Protein AF-A0A7C5FV35-F1 (afdb_monomer)

Sequence (167 aa):
MHIRNFTNINVEELLLKSVESFEHSDLHVEIRYCPKGSGRFASGTYYRYTKTFPQGKFIRLRINRNNTYPVKVGFKISKYQRYFDSEGNLIIIQKQRIEDMNTPEHLLLAIFLHEFSHYLDHIEGRNGNYKQTKADKFAAAQLEQLGIIEKPSRRAKKQPEAKSAHP

Mean predicted aligned error: 7.4 Å

Structure (mmCIF, N/CA/C/O backbone):
da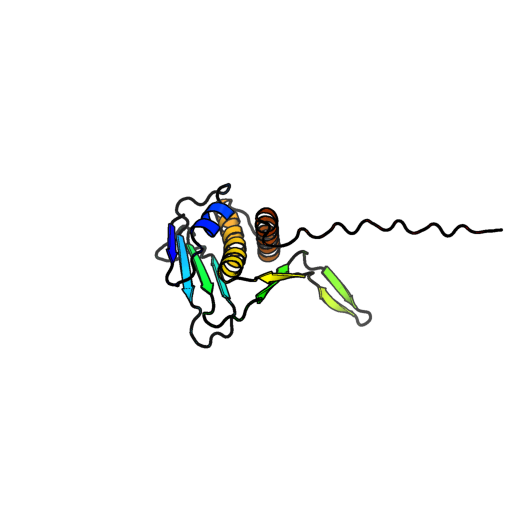ta_AF-A0A7C5FV35-F1
#
_entry.id   AF-A0A7C5FV35-F1
#
loop_
_atom_site.group_PDB
_atom_site.id
_atom_site.type_symbol
_atom_site.label_atom_id
_atom_site.label_alt_id
_atom_site.label_comp_id
_atom_site.label_asym_id
_atom_site.label_entity_id
_atom_site.label_seq_id
_atom_site.pdbx_PDB_ins_code
_atom_site.Cartn_x
_atom_site.Cartn_y
_atom_site.Cartn_z
_atom_site.occupancy
_atom_site.B_iso_or_equiv
_atom_site.auth_seq_id
_atom_site.auth_comp_id
_atom_site.auth_asym_id
_atom_site.auth_atom_id
_atom_site.pdbx_PDB_model_num
ATOM 1 N N . MET A 1 1 ? -2.726 -10.288 -12.259 1.00 94.69 1 MET A N 1
ATOM 2 C CA . MET A 1 1 ? -2.534 -10.256 -10.796 1.00 94.69 1 MET A CA 1
ATOM 3 C C . MET A 1 1 ? -3.314 -11.394 -10.143 1.00 94.69 1 MET A C 1
ATOM 5 O O . MET A 1 1 ? -4.470 -11.596 -10.486 1.00 94.69 1 MET A O 1
ATOM 9 N N . HIS A 1 2 ? -2.690 -12.137 -9.229 1.00 96.06 2 HIS A N 1
ATOM 10 C CA . HIS A 1 2 ? -3.297 -13.221 -8.453 1.00 96.06 2 HIS A CA 1
ATOM 11 C C . HIS A 1 2 ? -3.345 -12.827 -6.978 1.00 96.06 2 HIS A C 1
ATOM 13 O O . HIS A 1 2 ? -2.294 -12.626 -6.364 1.00 96.06 2 HIS A O 1
ATOM 19 N N . ILE A 1 3 ? -4.541 -12.743 -6.400 1.00 97.25 3 ILE A N 1
ATOM 20 C CA . ILE A 1 3 ? -4.726 -12.346 -5.002 1.00 97.25 3 ILE A CA 1
ATOM 21 C C . ILE A 1 3 ? -5.044 -13.585 -4.160 1.00 97.25 3 ILE A C 1
ATOM 23 O O . ILE A 1 3 ? -5.853 -14.425 -4.540 1.00 97.25 3 ILE A O 1
ATOM 27 N N . ARG A 1 4 ? -4.361 -13.725 -3.021 1.00 97.69 4 ARG A N 1
ATOM 28 C CA . ARG A 1 4 ? -4.666 -14.713 -1.980 1.00 97.69 4 ARG A CA 1
ATOM 29 C C . ARG A 1 4 ? -4.968 -13.981 -0.682 1.00 97.69 4 ARG A C 1
ATOM 31 O O . ARG A 1 4 ? -4.052 -13.478 -0.023 1.00 97.69 4 ARG A O 1
ATOM 38 N N . ASN A 1 5 ? -6.242 -13.927 -0.318 1.00 97.88 5 ASN A N 1
ATOM 39 C CA . ASN A 1 5 ? -6.708 -13.227 0.867 1.00 97.88 5 ASN A CA 1
ATOM 40 C C . ASN A 1 5 ? -6.973 -14.195 2.030 1.00 97.88 5 ASN A C 1
ATOM 42 O O . ASN A 1 5 ? -7.864 -15.034 1.972 1.00 97.88 5 ASN A O 1
ATOM 46 N N . PHE A 1 6 ? -6.187 -14.075 3.101 1.00 97.75 6 PHE A N 1
ATOM 47 C CA . PHE A 1 6 ? -6.319 -14.858 4.337 1.00 97.75 6 PHE A CA 1
ATOM 48 C C . PHE A 1 6 ? -7.019 -14.063 5.453 1.00 97.75 6 PHE A C 1
ATOM 50 O O . PHE A 1 6 ? -6.804 -14.313 6.644 1.00 97.75 6 PHE A O 1
ATOM 57 N N . THR A 1 7 ? -7.798 -13.048 5.085 1.00 96.69 7 THR A N 1
ATOM 58 C CA . THR A 1 7 ? -8.568 -12.198 5.998 1.00 96.69 7 THR A CA 1
ATOM 59 C C . THR A 1 7 ? -10.047 -12.216 5.617 1.00 96.69 7 THR A C 1
ATOM 61 O O . THR A 1 7 ? -10.415 -12.762 4.584 1.00 96.69 7 THR A O 1
ATOM 64 N N . ASN A 1 8 ? -10.898 -11.617 6.450 1.00 96.19 8 ASN A N 1
ATOM 65 C CA . ASN A 1 8 ? -12.318 -11.422 6.145 1.00 96.19 8 ASN A CA 1
ATOM 66 C C . ASN A 1 8 ? -12.623 -10.089 5.427 1.00 96.19 8 ASN A C 1
ATOM 68 O O . ASN A 1 8 ? -13.789 -9.736 5.294 1.00 96.19 8 ASN A O 1
ATOM 72 N N . ILE A 1 9 ? -11.601 -9.332 5.020 1.00 96.31 9 ILE A N 1
ATOM 73 C CA . ILE A 1 9 ? -11.751 -7.997 4.424 1.00 96.31 9 ILE A CA 1
ATOM 74 C C . ILE A 1 9 ? -11.866 -8.142 2.908 1.00 96.31 9 ILE A C 1
ATOM 76 O O . ILE A 1 9 ? -10.966 -8.705 2.282 1.00 96.31 9 ILE A O 1
ATOM 80 N N . ASN A 1 10 ? -12.938 -7.624 2.309 1.00 95.19 10 ASN A N 1
ATOM 81 C CA . ASN A 1 10 ? -13.154 -7.717 0.867 1.00 95.19 10 ASN A CA 1
ATOM 82 C C . ASN A 1 10 ? -12.505 -6.529 0.142 1.00 95.19 10 A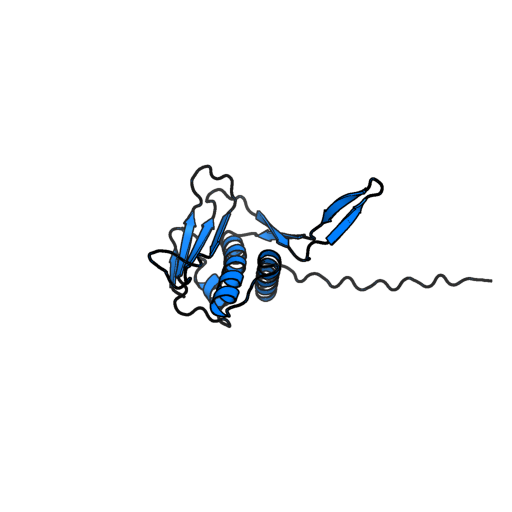SN A C 1
ATOM 84 O O . ASN A 1 10 ? -13.056 -5.435 0.120 1.00 95.19 10 ASN A O 1
ATOM 88 N N . VAL A 1 11 ? -11.331 -6.745 -0.455 1.00 96.50 11 VAL A N 1
ATOM 89 C CA . VAL A 1 11 ? -10.548 -5.676 -1.104 1.00 96.50 11 VAL A CA 1
ATOM 90 C C . VAL A 1 11 ? -10.100 -6.026 -2.525 1.00 96.50 11 VAL A C 1
ATOM 92 O O . VAL A 1 11 ? -9.497 -5.204 -3.202 1.00 96.50 11 VAL A O 1
ATOM 95 N N . GLU A 1 12 ? -10.366 -7.241 -3.004 1.00 96.50 12 GLU A N 1
ATOM 96 C CA . GLU A 1 12 ? -9.730 -7.771 -4.219 1.00 96.50 12 GLU A CA 1
ATOM 97 C C . GLU A 1 12 ? -10.077 -6.962 -5.472 1.00 96.50 12 GLU A C 1
ATOM 9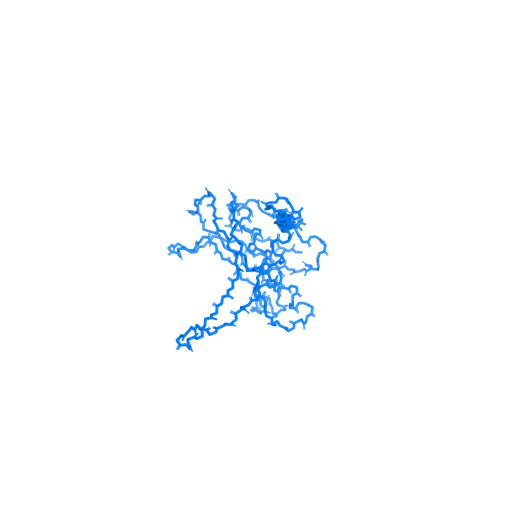9 O O . GLU A 1 12 ? -9.181 -6.545 -6.208 1.00 96.50 12 GLU A O 1
ATOM 104 N N . GLU A 1 13 ? -11.365 -6.680 -5.670 1.00 95.94 13 GLU A N 1
ATOM 105 C CA . GLU A 1 13 ? -11.846 -5.859 -6.782 1.00 95.94 13 GLU A CA 1
ATOM 106 C C . GLU A 1 13 ? -11.293 -4.430 -6.706 1.00 95.94 13 GLU A C 1
ATOM 108 O O . GLU A 1 13 ? -10.891 -3.867 -7.724 1.00 95.94 13 GLU A O 1
ATOM 113 N N . LEU A 1 14 ? -11.210 -3.862 -5.498 1.00 96.94 14 LEU A N 1
ATOM 114 C CA . LEU A 1 14 ? -10.659 -2.528 -5.280 1.00 96.94 14 LEU A CA 1
ATOM 115 C C . LEU A 1 14 ? -9.172 -2.471 -5.654 1.00 96.94 14 LEU A C 1
ATOM 117 O O . LEU A 1 14 ? -8.755 -1.544 -6.348 1.00 96.94 14 LEU A O 1
ATOM 121 N N . LEU A 1 15 ? -8.379 -3.470 -5.243 1.00 97.69 15 LEU A N 1
ATOM 122 C CA . LEU A 1 15 ? -6.969 -3.548 -5.625 1.00 97.69 15 LEU A CA 1
ATOM 123 C C . LEU A 1 15 ? -6.826 -3.668 -7.144 1.00 97.69 15 LEU A C 1
ATOM 125 O O . LEU A 1 15 ? -6.050 -2.917 -7.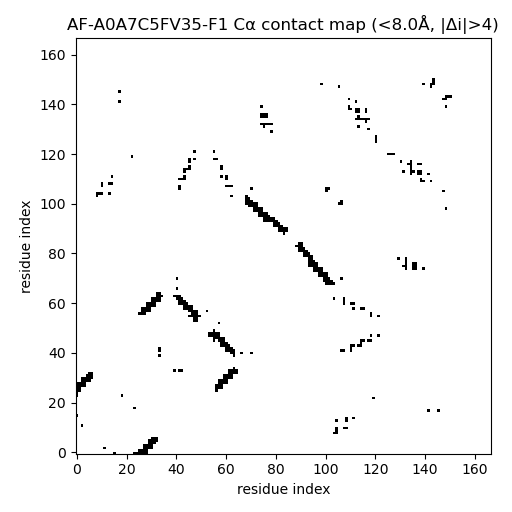724 1.00 97.69 15 LEU A O 1
ATOM 129 N N . LEU A 1 16 ? -7.584 -4.561 -7.791 1.00 95.88 16 LEU A N 1
ATOM 130 C CA . LEU A 1 16 ? -7.532 -4.762 -9.244 1.00 95.88 16 LEU A CA 1
ATOM 131 C C . LEU A 1 16 ? -7.849 -3.476 -10.013 1.00 95.88 16 LEU A C 1
ATOM 133 O O . LEU A 1 16 ? -7.031 -3.039 -10.819 1.00 95.88 16 LEU A O 1
ATOM 137 N N . LYS A 1 17 ? -8.984 -2.835 -9.714 1.00 95.56 17 LYS A N 1
ATOM 138 C CA . LYS A 1 17 ? -9.397 -1.588 -10.378 1.00 95.56 17 LYS A CA 1
ATOM 139 C C . LYS A 1 17 ? -8.390 -0.460 -10.175 1.00 95.56 17 LYS A C 1
ATOM 141 O O . LYS A 1 17 ? -8.124 0.297 -11.099 1.00 95.56 17 LYS A O 1
ATOM 146 N N . SER A 1 18 ? -7.787 -0.364 -8.987 1.00 96.38 18 SER A N 1
ATOM 147 C CA . SER A 1 18 ? -6.835 0.710 -8.673 1.00 96.38 18 SER A CA 1
ATOM 148 C C . SER A 1 18 ? -5.558 0.697 -9.516 1.00 96.38 18 SER A C 1
ATOM 150 O O . SER A 1 18 ? -4.844 1.695 -9.546 1.00 96.38 18 SER A O 1
ATOM 152 N N . VAL A 1 19 ? -5.242 -0.424 -10.172 1.00 96.44 19 VAL A N 1
ATOM 153 C CA . VAL A 1 19 ? -4.023 -0.561 -10.975 1.00 96.44 19 VAL A CA 1
ATOM 154 C C . VAL A 1 19 ? -4.273 -1.119 -12.374 1.00 96.44 19 VAL A C 1
ATOM 156 O O . VAL A 1 19 ? -3.318 -1.491 -13.044 1.00 96.44 19 VAL A O 1
ATOM 159 N N . GLU A 1 20 ? -5.520 -1.142 -12.848 1.00 94.81 20 GLU A N 1
ATOM 160 C CA . GLU A 1 20 ? -5.901 -1.781 -14.120 1.00 94.81 20 GLU A CA 1
ATOM 161 C C . GLU A 1 20 ? -5.160 -1.230 -15.352 1.00 94.81 20 GLU A C 1
ATOM 163 O O . GLU A 1 20 ? -5.003 -1.919 -16.355 1.00 94.81 20 GLU A O 1
ATOM 168 N N . SER A 1 21 ? -4.683 0.015 -15.267 1.00 95.00 21 SER A N 1
ATOM 169 C CA . SER A 1 21 ? -3.928 0.694 -16.326 1.00 95.00 21 SER A CA 1
ATOM 170 C C . SER A 1 21 ? -2.417 0.430 -16.285 1.00 95.00 21 SER A C 1
ATOM 172 O O . SER A 1 21 ? -1.679 0.970 -17.110 1.00 95.00 21 SER A O 1
ATOM 174 N N . PHE A 1 22 ? -1.938 -0.383 -15.340 1.00 95.31 22 PHE A N 1
ATOM 175 C CA . PHE A 1 22 ? -0.522 -0.679 -15.143 1.00 95.31 22 PHE A CA 1
ATOM 176 C C . PHE A 1 22 ? -0.206 -2.148 -15.409 1.00 95.31 22 PHE A C 1
ATOM 178 O O . PHE A 1 22 ? -1.030 -3.039 -15.212 1.00 95.31 22 PHE A O 1
ATOM 185 N N . GLU A 1 23 ? 1.045 -2.414 -15.782 1.00 94.38 23 GLU A N 1
ATOM 186 C CA . GLU A 1 23 ? 1.537 -3.780 -15.909 1.00 94.38 23 GLU A CA 1
ATOM 187 C C . GLU A 1 23 ? 1.513 -4.474 -14.542 1.00 94.38 23 GLU A C 1
ATOM 189 O O . GLU A 1 23 ? 2.168 -4.040 -13.596 1.00 94.38 23 GLU A O 1
ATOM 194 N N . HIS A 1 24 ? 0.741 -5.553 -14.443 1.00 94.00 24 HIS A N 1
ATOM 195 C CA . HIS A 1 24 ? 0.592 -6.358 -13.229 1.00 94.00 24 HIS A CA 1
ATOM 196 C C . HIS A 1 24 ? 0.374 -7.845 -13.549 1.00 94.00 24 HIS A C 1
ATOM 198 O O . HIS A 1 24 ? -0.248 -8.594 -12.770 1.00 94.00 24 HIS A O 1
ATOM 204 N N . SER A 1 25 ? 0.801 -8.284 -14.737 1.00 88.25 25 SER A N 1
ATOM 205 C CA . SER A 1 25 ? 0.726 -9.692 -15.116 1.00 88.25 25 SER A CA 1
ATOM 206 C C . SER A 1 25 ? 1.626 -10.525 -14.198 1.00 88.25 25 SER A C 1
ATOM 208 O O . SER A 1 25 ? 2.749 -10.159 -13.833 1.00 88.25 25 SER A O 1
ATOM 210 N N . ASP A 1 26 ? 1.060 -11.633 -13.727 1.00 88.50 26 ASP A N 1
ATOM 211 C CA . ASP A 1 26 ? 1.654 -12.550 -12.748 1.00 88.50 26 ASP A CA 1
ATOM 212 C C . ASP A 1 26 ? 2.088 -11.927 -11.408 1.00 88.50 26 ASP A C 1
ATOM 214 O O . ASP A 1 26 ? 2.806 -12.565 -10.641 1.00 88.50 26 ASP A O 1
ATOM 218 N N . LEU A 1 27 ? 1.675 -10.696 -11.079 1.00 96.19 27 LEU A N 1
ATOM 219 C CA . LEU A 1 27 ? 1.882 -10.168 -9.732 1.00 96.19 27 LEU A CA 1
ATOM 220 C C . LEU A 1 27 ? 1.068 -10.999 -8.735 1.00 96.19 27 LEU A C 1
ATOM 222 O O . LEU A 1 27 ? -0.153 -11.092 -8.861 1.00 96.19 27 LEU A O 1
ATOM 226 N N . HIS A 1 28 ? 1.727 -11.565 -7.730 1.00 97.50 28 HIS A N 1
ATOM 227 C CA . HIS A 1 28 ? 1.083 -12.257 -6.622 1.00 97.50 28 HIS A CA 1
ATOM 228 C C . HIS A 1 28 ? 0.941 -11.321 -5.424 1.00 97.50 28 HIS A C 1
ATOM 230 O O . HIS A 1 28 ? 1.929 -10.769 -4.936 1.00 97.50 28 HIS A O 1
ATOM 236 N N . VAL A 1 29 ? -0.281 -11.188 -4.917 1.00 98.25 29 VAL A N 1
ATOM 237 C CA . VAL A 1 29 ? -0.588 -10.409 -3.717 1.00 98.25 29 VAL A CA 1
ATOM 238 C C . VAL A 1 29 ? -1.111 -11.346 -2.642 1.00 98.25 29 VAL A C 1
ATOM 240 O O . VAL A 1 29 ? -2.064 -12.090 -2.856 1.00 98.25 29 VAL A O 1
ATOM 243 N N . GLU A 1 30 ? -0.491 -11.311 -1.470 1.00 98.31 30 GLU A N 1
ATOM 244 C CA . GLU A 1 30 ? -0.941 -12.059 -0.301 1.00 98.31 30 GLU A CA 1
ATOM 245 C C . GLU A 1 30 ? -1.389 -11.106 0.801 1.00 98.31 30 GLU A C 1
ATOM 247 O O . GLU A 1 30 ? -0.612 -10.260 1.239 1.00 98.31 30 GLU A O 1
ATOM 252 N N . ILE A 1 31 ? -2.613 -11.283 1.291 1.00 98.56 31 ILE A N 1
ATOM 253 C CA . ILE A 1 31 ? -3.200 -10.443 2.338 1.00 98.56 31 ILE A CA 1
ATOM 254 C C . ILE A 1 31 ? -3.364 -11.285 3.597 1.00 98.56 31 ILE A C 1
ATOM 256 O O . ILE A 1 31 ? -3.973 -12.352 3.563 1.00 98.56 31 ILE A O 1
ATOM 260 N N . ARG A 1 32 ? -2.805 -10.831 4.721 1.00 98.31 32 ARG A N 1
ATOM 261 C CA . ARG A 1 32 ? -2.904 -11.519 6.020 1.00 98.31 32 ARG A CA 1
ATOM 262 C C . ARG A 1 32 ? -3.217 -10.546 7.148 1.00 98.31 32 ARG A C 1
ATOM 264 O O . ARG A 1 32 ? -3.117 -9.334 6.995 1.00 98.31 32 ARG A O 1
ATOM 271 N N . TYR A 1 33 ? -3.491 -11.076 8.334 1.00 98.00 33 TYR A N 1
ATOM 272 C CA . TYR A 1 33 ? -3.404 -10.258 9.538 1.00 98.00 33 TYR A CA 1
ATOM 273 C C . TYR A 1 33 ? -1.947 -10.028 9.964 1.00 98.00 33 TYR A C 1
ATOM 275 O O . TYR A 1 33 ? -1.051 -10.856 9.738 1.00 98.00 33 TYR A O 1
ATOM 283 N N . CYS A 1 34 ? -1.707 -8.891 10.610 1.00 96.81 34 CYS A N 1
ATOM 284 C CA . CYS A 1 34 ? -0.480 -8.653 11.360 1.00 96.81 34 CYS A CA 1
ATOM 285 C C . CYS A 1 34 ? -0.312 -9.719 12.462 1.00 96.81 34 CYS A C 1
ATOM 287 O O . CYS A 1 34 ? -1.309 -10.180 13.024 1.00 96.81 34 CYS A O 1
ATOM 289 N N . PRO A 1 35 ? 0.930 -10.106 12.815 1.00 93.44 35 PRO A N 1
ATOM 290 C CA . PRO A 1 35 ? 1.167 -10.954 13.978 1.00 93.44 35 PRO A CA 1
ATOM 291 C C . PRO A 1 35 ? 0.578 -10.335 15.253 1.00 93.44 35 PRO A C 1
ATOM 293 O O . PRO A 1 35 ? 0.622 -9.110 15.438 1.00 93.44 35 PRO A O 1
ATOM 296 N N . LYS A 1 36 ? 0.053 -11.188 16.140 1.00 89.62 36 LYS A N 1
ATOM 297 C CA . LYS A 1 36 ? -0.478 -10.776 17.446 1.00 89.62 36 LYS A CA 1
ATOM 298 C C . LYS A 1 36 ? 0.608 -10.023 18.228 1.00 89.62 36 LYS A C 1
ATOM 300 O O . LYS A 1 36 ? 1.749 -10.467 18.271 1.00 89.62 36 LYS A O 1
ATOM 305 N N . GLY A 1 37 ? 0.256 -8.873 18.806 1.00 87.75 37 GLY A N 1
ATOM 306 C CA . GLY A 1 37 ? 1.177 -8.047 19.600 1.00 87.75 37 GLY A CA 1
ATOM 307 C C . GLY A 1 37 ? 2.141 -7.160 18.800 1.00 87.75 37 GLY A C 1
ATOM 308 O O . GLY A 1 37 ? 2.967 -6.485 19.395 1.00 87.75 37 GLY A O 1
ATOM 309 N N . SER A 1 38 ? 2.047 -7.111 17.465 1.00 89.31 38 SER A N 1
ATOM 310 C CA . SER A 1 38 ? 3.000 -6.343 16.644 1.00 89.31 38 SER A CA 1
ATOM 311 C C . SER A 1 38 ? 2.911 -4.813 16.765 1.00 89.31 38 SER A C 1
ATOM 313 O O . SER A 1 38 ? 3.791 -4.138 16.238 1.00 89.31 38 SER A O 1
ATOM 315 N N . GLY A 1 39 ? 1.856 -4.259 17.375 1.00 89.88 39 GLY A N 1
ATOM 316 C CA . GLY A 1 39 ? 1.638 -2.811 17.548 1.00 89.88 39 GLY A CA 1
ATOM 317 C C . GLY A 1 39 ? 1.412 -2.003 16.258 1.00 89.88 39 GLY A C 1
ATOM 318 O O . GLY A 1 39 ? 1.018 -0.845 16.317 1.00 89.88 39 GLY A O 1
ATOM 319 N N . ARG A 1 40 ? 1.632 -2.598 15.081 1.00 93.12 40 ARG A N 1
ATOM 320 C CA . ARG A 1 40 ? 1.454 -1.952 13.773 1.00 93.12 40 ARG A CA 1
ATOM 321 C C . ARG A 1 40 ? -0.026 -1.886 13.419 1.00 93.12 40 ARG A C 1
ATOM 323 O O . ARG A 1 40 ? -0.727 -2.874 13.626 1.00 93.12 40 ARG A O 1
ATOM 330 N N . PHE A 1 41 ? -0.479 -0.789 12.812 1.00 94.94 41 PHE A N 1
ATOM 331 C CA . PHE A 1 41 ? -1.823 -0.729 12.226 1.00 94.94 41 PHE A CA 1
ATOM 332 C C . PHE A 1 41 ? -1.912 -1.578 10.946 1.00 94.94 41 PHE A C 1
ATOM 334 O O . PHE A 1 41 ? -2.910 -2.250 10.697 1.00 94.94 41 PHE A O 1
ATOM 341 N N . ALA A 1 42 ? -0.841 -1.612 10.153 1.00 96.94 42 ALA A N 1
ATOM 342 C CA . ALA A 1 42 ? -0.703 -2.445 8.965 1.00 96.94 42 ALA A CA 1
ATOM 343 C C . ALA A 1 42 ? 0.765 -2.460 8.486 1.00 96.94 42 ALA A C 1
ATOM 345 O O . ALA A 1 42 ? 1.614 -1.752 9.033 1.00 96.94 42 ALA A O 1
ATOM 346 N N . SER A 1 43 ? 1.088 -3.293 7.497 1.00 96.88 43 SER A N 1
ATOM 347 C CA . SER A 1 43 ? 2.408 -3.331 6.855 1.00 96.88 43 SER A CA 1
ATOM 348 C C . SER A 1 43 ? 2.319 -3.842 5.422 1.00 96.88 43 SER A C 1
ATOM 350 O O . SER A 1 43 ? 1.619 -4.822 5.172 1.00 96.88 43 SER A O 1
ATOM 352 N N . GLY A 1 44 ? 3.095 -3.249 4.523 1.00 97.19 44 GLY A N 1
ATOM 353 C CA . GLY A 1 44 ? 3.327 -3.745 3.171 1.00 97.19 44 GLY A CA 1
ATOM 354 C C . GLY A 1 44 ? 4.764 -4.218 3.017 1.00 97.19 44 GLY A C 1
ATOM 355 O O . GLY A 1 44 ? 5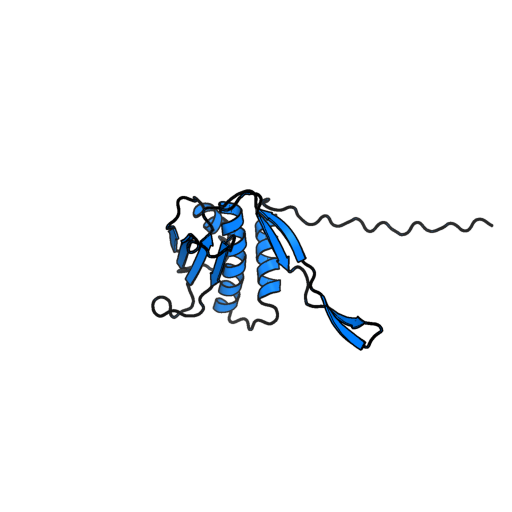.664 -3.780 3.736 1.00 97.19 44 GLY A O 1
ATOM 356 N N . THR A 1 45 ? 4.989 -5.173 2.125 1.00 96.50 45 THR A N 1
ATOM 357 C CA . THR A 1 45 ? 6.331 -5.482 1.639 1.00 96.50 45 THR A CA 1
ATOM 358 C C . THR A 1 45 ? 6.246 -5.992 0.217 1.00 96.50 45 THR A C 1
ATOM 360 O O . THR A 1 45 ? 5.698 -7.068 -0.039 1.00 96.50 45 THR A O 1
ATOM 363 N N . TYR A 1 46 ? 6.852 -5.247 -0.691 1.00 95.56 46 TYR A N 1
ATOM 364 C CA . TYR A 1 46 ? 7.248 -5.743 -1.988 1.00 95.56 46 TYR A CA 1
ATOM 365 C C . TYR A 1 46 ? 8.542 -6.567 -1.891 1.00 95.56 46 TYR A C 1
ATOM 367 O O . TYR A 1 46 ? 9.581 -6.091 -1.427 1.00 95.56 46 TYR A O 1
ATOM 375 N N . TYR A 1 47 ? 8.500 -7.813 -2.360 1.00 93.50 47 TYR A N 1
ATOM 376 C CA . TYR A 1 47 ? 9.657 -8.698 -2.407 1.00 93.50 47 TYR A CA 1
ATOM 377 C C . TYR A 1 47 ? 10.238 -8.735 -3.817 1.00 93.50 47 TYR A C 1
ATOM 379 O O . TYR A 1 47 ? 9.685 -9.365 -4.717 1.00 93.50 47 TYR A O 1
ATOM 387 N N . ARG A 1 48 ? 11.418 -8.126 -3.982 1.00 89.44 48 ARG A N 1
ATOM 388 C CA . ARG A 1 48 ? 12.208 -8.206 -5.222 1.00 89.44 48 ARG A CA 1
ATOM 389 C C . ARG A 1 48 ? 12.687 -9.631 -5.529 1.00 89.44 48 ARG A C 1
ATOM 391 O O . ARG A 1 48 ? 12.901 -9.963 -6.685 1.00 89.44 48 ARG A O 1
ATOM 398 N N . TYR A 1 49 ? 12.840 -10.465 -4.504 1.00 89.50 49 TYR A N 1
ATOM 399 C CA . TYR A 1 49 ? 13.191 -11.874 -4.642 1.00 89.50 49 TYR A CA 1
ATOM 400 C C . TYR A 1 49 ? 12.615 -12.681 -3.477 1.00 89.50 49 TYR A C 1
ATOM 402 O O . TYR A 1 49 ? 12.701 -12.268 -2.319 1.00 89.50 49 TYR A O 1
ATOM 410 N N . THR A 1 50 ? 12.081 -13.862 -3.779 1.00 90.31 50 THR A N 1
ATOM 411 C CA . THR A 1 50 ? 11.859 -14.950 -2.816 1.00 90.31 50 THR A CA 1
ATOM 412 C C . THR A 1 50 ? 12.137 -16.286 -3.509 1.00 90.31 50 THR A C 1
ATOM 414 O O . THR A 1 50 ? 12.120 -16.347 -4.735 1.00 90.31 50 THR A O 1
ATOM 417 N N . LYS A 1 51 ? 12.324 -17.379 -2.755 1.00 89.00 51 LYS A N 1
ATOM 418 C CA . LYS A 1 51 ? 12.501 -18.721 -3.348 1.00 89.00 51 LYS A CA 1
ATOM 419 C C . LYS A 1 51 ? 11.340 -19.122 -4.271 1.00 89.00 51 LYS A C 1
ATOM 421 O O . LYS A 1 51 ? 11.566 -19.748 -5.295 1.00 89.00 51 LYS A O 1
ATOM 426 N N . THR A 1 52 ? 10.110 -18.754 -3.909 1.00 89.50 52 THR A N 1
ATOM 427 C CA . THR A 1 52 ? 8.892 -19.070 -4.678 1.00 89.50 52 THR A CA 1
ATOM 428 C C . THR A 1 52 ? 8.648 -18.081 -5.820 1.00 89.50 52 THR A C 1
ATOM 430 O O . THR A 1 52 ? 8.095 -18.454 -6.846 1.00 89.50 52 THR A O 1
ATOM 433 N N . PHE A 1 53 ? 9.085 -16.831 -5.658 1.00 89.50 53 PHE A N 1
ATOM 434 C CA . PHE A 1 53 ? 8.930 -15.753 -6.637 1.00 89.50 53 PHE A CA 1
ATOM 435 C C . PHE A 1 53 ? 10.295 -15.114 -6.933 1.00 89.50 53 PHE A C 1
ATOM 437 O O . PHE A 1 53 ? 10.565 -13.996 -6.476 1.00 89.50 53 PHE A O 1
ATOM 444 N N . PRO A 1 54 ? 11.184 -15.813 -7.662 1.00 87.44 54 PRO A N 1
ATOM 445 C CA . PRO A 1 54 ? 12.540 -15.330 -7.910 1.00 87.44 54 PRO A CA 1
ATOM 446 C C . PRO A 1 54 ? 12.573 -14.085 -8.809 1.00 87.44 54 PRO A C 1
ATOM 448 O O . PRO A 1 54 ? 13.503 -13.296 -8.712 1.00 87.44 54 PRO A O 1
ATOM 451 N N . GLN A 1 55 ? 11.535 -13.868 -9.622 1.00 86.19 55 GLN A N 1
ATOM 452 C CA . GLN A 1 55 ? 11.423 -12.739 -10.558 1.00 86.19 55 GLN A CA 1
ATOM 453 C C . GLN A 1 55 ? 10.828 -11.461 -9.936 1.00 86.19 55 GLN A C 1
ATOM 455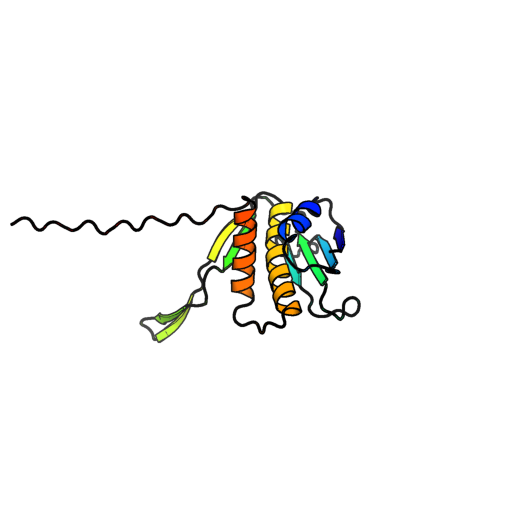 O O . GLN A 1 55 ? 10.438 -10.544 -10.650 1.00 86.19 55 GLN A O 1
ATOM 460 N N . GLY A 1 56 ? 10.692 -11.392 -8.608 1.00 83.19 56 GLY A N 1
ATOM 461 C CA . GLY A 1 56 ? 10.211 -10.182 -7.937 1.00 83.19 56 GLY A CA 1
ATOM 462 C C . GLY A 1 56 ? 8.772 -9.803 -8.277 1.00 83.19 56 GLY A C 1
ATOM 463 O O . GLY A 1 56 ? 8.476 -8.636 -8.527 1.00 83.19 56 GLY A O 1
ATOM 464 N N . LYS A 1 57 ? 7.870 -10.786 -8.276 1.00 91.81 57 LYS A N 1
ATOM 465 C CA . LYS A 1 57 ? 6.434 -10.612 -8.541 1.00 91.81 57 LYS A CA 1
ATOM 466 C C . LYS A 1 57 ? 5.579 -10.911 -7.306 1.00 91.81 57 LYS A C 1
ATOM 468 O O . LYS A 1 57 ? 4.550 -11.570 -7.407 1.00 91.81 57 LYS A O 1
ATOM 473 N N . PHE A 1 58 ? 6.024 -10.484 -6.122 1.00 97.00 58 PHE A N 1
ATOM 474 C CA . PHE A 1 58 ? 5.323 -10.778 -4.872 1.00 97.00 58 PHE A CA 1
ATOM 475 C C . PHE A 1 58 ? 5.190 -9.558 -3.962 1.00 97.00 58 PHE A C 1
ATOM 477 O O . PHE A 1 58 ? 6.188 -8.951 -3.572 1.00 97.00 58 PHE A O 1
ATOM 484 N N . ILE A 1 59 ? 3.954 -9.244 -3.577 1.00 98.00 59 ILE A N 1
ATOM 485 C CA . ILE A 1 59 ? 3.620 -8.264 -2.543 1.00 98.00 59 ILE A CA 1
ATOM 486 C C . ILE A 1 59 ? 2.896 -8.984 -1.410 1.00 98.00 59 ILE A C 1
ATOM 488 O O . ILE A 1 59 ? 1.941 -9.728 -1.630 1.00 98.00 59 ILE A O 1
ATOM 492 N N . ARG A 1 60 ? 3.324 -8.728 -0.173 1.00 98.31 60 ARG A N 1
ATOM 493 C CA . ARG A 1 60 ? 2.580 -9.130 1.020 1.00 98.31 60 ARG A CA 1
ATOM 494 C C . ARG A 1 60 ? 2.029 -7.907 1.724 1.00 98.31 60 ARG A C 1
ATOM 496 O O . ARG A 1 60 ? 2.781 -7.013 2.103 1.00 98.31 60 ARG A O 1
ATOM 503 N N . LEU A 1 61 ? 0.733 -7.937 1.978 1.00 98.56 61 LEU A N 1
ATOM 504 C CA . LEU A 1 61 ? 0.017 -6.963 2.780 1.00 98.56 61 LEU A CA 1
ATOM 505 C C . LEU A 1 61 ? -0.374 -7.605 4.104 1.00 98.56 61 LEU A C 1
ATOM 507 O O . LEU A 1 61 ? -0.748 -8.781 4.176 1.00 98.56 61 LEU A O 1
ATOM 511 N N . ARG A 1 62 ? -0.286 -6.826 5.176 1.00 98.38 62 ARG A N 1
ATOM 512 C CA . ARG A 1 62 ? -0.817 -7.203 6.477 1.00 98.38 62 ARG A CA 1
ATOM 513 C C . ARG A 1 62 ? -1.609 -6.065 7.077 1.00 98.38 62 ARG A C 1
ATOM 515 O O . ARG A 1 62 ? -1.172 -4.922 7.015 1.00 98.38 62 ARG A O 1
ATOM 522 N N . ILE A 1 63 ? -2.714 -6.400 7.720 1.00 97.94 63 ILE A N 1
ATOM 523 C CA . ILE A 1 63 ? -3.560 -5.452 8.441 1.00 97.94 63 ILE A CA 1
ATOM 524 C C . ILE A 1 63 ? -3.804 -5.938 9.862 1.00 97.94 63 ILE A C 1
ATOM 526 O O . ILE A 1 63 ? -3.913 -7.139 10.119 1.00 97.94 63 ILE A O 1
ATOM 530 N N . ASN A 1 64 ? -3.840 -5.025 10.822 1.00 97.06 64 ASN A N 1
ATOM 531 C CA . ASN A 1 64 ? -4.148 -5.388 12.192 1.00 97.06 64 ASN A CA 1
ATOM 532 C C . ASN A 1 64 ? -5.659 -5.560 12.360 1.00 97.06 64 ASN A C 1
ATOM 534 O O . ASN A 1 64 ? -6.444 -4.692 11.988 1.00 97.06 64 ASN A O 1
ATOM 538 N N . ARG A 1 65 ? -6.057 -6.696 12.941 1.00 94.69 65 ARG A N 1
ATOM 539 C CA . ARG A 1 65 ? -7.464 -7.025 13.198 1.00 94.69 65 ARG A CA 1
ATOM 540 C C . ARG A 1 65 ? -8.116 -6.059 14.194 1.00 94.69 65 ARG A C 1
ATOM 542 O O . ARG A 1 65 ? -9.326 -5.901 14.169 1.00 94.69 65 ARG A O 1
ATOM 549 N N . ASN A 1 66 ? -7.308 -5.420 15.038 1.00 94.38 66 ASN A N 1
ATOM 550 C CA . ASN A 1 66 ? -7.760 -4.562 16.131 1.00 94.38 66 ASN A CA 1
ATOM 551 C C . ASN A 1 66 ? -7.621 -3.065 15.808 1.00 94.38 66 ASN A C 1
ATOM 553 O O . ASN A 1 66 ? -7.548 -2.255 16.728 1.00 94.38 66 ASN A O 1
ATOM 557 N N . ASN A 1 67 ? -7.502 -2.686 14.531 1.00 95.62 67 ASN A N 1
ATOM 558 C CA . ASN A 1 67 ? -7.499 -1.271 14.166 1.00 95.62 67 ASN A CA 1
ATOM 559 C C . ASN A 1 67 ? -8.825 -0.613 14.555 1.00 95.62 67 ASN A C 1
ATOM 561 O O . ASN A 1 67 ? -9.892 -1.123 14.216 1.00 95.62 67 ASN A O 1
ATOM 565 N N . THR A 1 68 ? -8.734 0.556 15.183 1.00 95.81 68 THR A N 1
ATOM 566 C CA . THR A 1 68 ? -9.854 1.489 15.330 1.00 95.81 68 THR A CA 1
ATOM 567 C C . THR A 1 68 ? -9.762 2.509 14.203 1.00 95.81 68 THR A C 1
ATOM 569 O O . THR A 1 68 ? -8.712 3.124 14.022 1.00 95.81 68 THR A O 1
ATOM 572 N N . TYR A 1 69 ? -10.840 2.668 13.439 1.00 95.88 69 TYR A N 1
ATOM 573 C CA . TYR A 1 69 ? -10.901 3.601 12.315 1.00 95.88 69 TYR A CA 1
ATOM 574 C C . TYR A 1 69 ? -11.526 4.937 12.757 1.00 95.88 69 TYR A C 1
ATOM 576 O O . TYR A 1 69 ? -12.426 4.917 13.601 1.00 95.88 69 TYR A O 1
ATOM 584 N N . PRO A 1 70 ? -11.076 6.084 12.213 1.00 96.75 70 PRO A N 1
ATOM 585 C CA . PRO A 1 70 ? -10.080 6.221 11.145 1.00 96.75 70 PRO A CA 1
ATOM 586 C C . PRO A 1 70 ? -8.629 5.966 11.587 1.00 96.75 70 PRO A C 1
ATOM 588 O O . PRO A 1 70 ? -8.221 6.319 12.693 1.00 96.75 70 PRO A O 1
ATOM 591 N N . VAL A 1 71 ? -7.828 5.385 10.687 1.00 96.81 71 VAL A N 1
ATOM 592 C CA . VAL A 1 71 ? -6.374 5.223 10.853 1.00 96.81 71 VAL A CA 1
ATOM 593 C C . VAL A 1 71 ? -5.650 6.334 10.096 1.00 96.81 71 VAL A C 1
ATOM 595 O O . VAL A 1 71 ? -5.792 6.449 8.882 1.00 96.81 71 VAL A O 1
ATOM 598 N N . LYS A 1 72 ? -4.818 7.110 10.797 1.00 96.06 72 LYS A N 1
ATOM 599 C CA . LYS A 1 72 ? -3.999 8.177 10.201 1.00 96.06 72 LYS A CA 1
ATOM 600 C C . LYS A 1 72 ? -2.798 7.606 9.456 1.00 96.06 72 LYS A C 1
ATOM 602 O O . LYS A 1 72 ? -1.945 6.956 10.062 1.00 96.06 72 LYS A O 1
ATOM 607 N N . VAL A 1 73 ? -2.693 7.896 8.163 1.00 94.81 73 VAL A N 1
ATOM 608 C CA . VAL A 1 73 ? -1.590 7.457 7.298 1.00 94.81 73 VAL A CA 1
ATOM 609 C C . VAL A 1 73 ? -0.837 8.667 6.758 1.00 94.81 73 VAL A C 1
ATOM 611 O O . VAL A 1 73 ? -1.426 9.585 6.195 1.00 94.81 73 VAL A O 1
ATOM 614 N N . GLY A 1 74 ? 0.485 8.674 6.943 1.00 93.06 74 GLY A N 1
ATOM 615 C CA . GLY A 1 74 ? 1.365 9.725 6.441 1.00 93.06 74 GLY A CA 1
ATOM 616 C C . GLY A 1 74 ? 1.943 9.386 5.068 1.00 93.06 74 GLY A C 1
ATOM 617 O O . GLY A 1 74 ? 2.625 8.376 4.922 1.00 93.06 74 GLY A O 1
ATOM 618 N N . PHE A 1 75 ? 1.748 10.270 4.094 1.00 90.69 75 PHE A N 1
ATOM 619 C CA . PHE A 1 7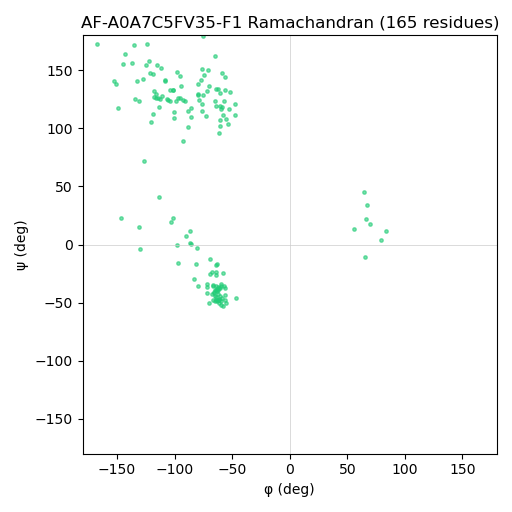5 ? 2.348 10.214 2.762 1.00 90.69 75 PHE A CA 1
ATOM 620 C C . PHE A 1 75 ? 3.452 11.266 2.639 1.00 90.69 75 PHE A C 1
ATOM 622 O O . PHE A 1 75 ? 3.220 12.464 2.837 1.00 90.69 75 PHE A O 1
ATOM 629 N N . LYS A 1 76 ? 4.675 10.864 2.286 1.00 90.31 76 LYS A N 1
ATOM 630 C CA . LYS A 1 76 ? 5.782 11.797 2.037 1.00 90.31 76 LYS A CA 1
ATOM 631 C C . LYS A 1 76 ? 5.562 12.531 0.718 1.00 90.31 76 LYS A C 1
ATOM 633 O O . LYS A 1 76 ? 5.722 11.972 -0.363 1.00 90.31 76 LYS A O 1
ATOM 638 N N . ILE A 1 77 ? 5.285 13.829 0.803 1.00 81.81 77 ILE A N 1
ATOM 639 C CA . ILE A 1 77 ? 4.995 14.669 -0.369 1.00 81.81 77 ILE A CA 1
ATOM 640 C C . ILE A 1 77 ? 6.211 15.460 -0.868 1.00 81.81 77 ILE A C 1
ATOM 642 O O . ILE A 1 77 ? 6.217 15.931 -2.009 1.00 81.81 77 ILE A O 1
ATOM 646 N N . SER A 1 78 ? 7.274 15.587 -0.065 1.00 80.69 78 SER A N 1
ATOM 647 C CA . SER A 1 78 ? 8.508 16.272 -0.468 1.00 80.69 78 SER A CA 1
ATOM 648 C C . SER A 1 78 ? 9.750 15.389 -0.374 1.00 80.69 78 SER A C 1
ATOM 650 O O . SER A 1 78 ? 9.815 14.415 0.381 1.00 80.69 78 SER A O 1
ATOM 652 N N . LYS A 1 79 ? 10.780 15.780 -1.134 1.00 79.06 79 LYS A N 1
ATOM 653 C CA . LYS A 1 79 ? 12.156 15.350 -0.869 1.00 79.06 79 LYS A CA 1
ATOM 654 C C . LYS A 1 79 ? 12.617 15.925 0.477 1.00 79.06 79 LYS A C 1
ATOM 656 O O . LYS A 1 79 ? 12.018 16.883 0.978 1.00 79.06 79 LYS A O 1
ATOM 661 N N . TYR A 1 80 ? 13.678 15.345 1.030 1.00 81.06 80 TYR A N 1
ATOM 662 C CA . TYR A 1 80 ? 14.358 15.899 2.195 1.00 81.06 80 TYR A CA 1
ATOM 663 C C . TYR A 1 80 ? 14.896 17.296 1.881 1.00 81.06 80 TYR A C 1
ATOM 665 O O . TYR A 1 80 ? 15.562 17.494 0.865 1.00 81.06 80 TYR A O 1
ATOM 673 N N . GLN A 1 81 ? 14.607 18.244 2.760 1.00 82.94 81 GLN A N 1
ATOM 674 C CA . GLN A 1 81 ? 15.224 19.560 2.799 1.00 82.94 81 GLN A CA 1
ATOM 675 C C . GLN A 1 81 ? 16.262 19.547 3.917 1.00 82.94 81 GLN A C 1
ATOM 677 O O . GLN A 1 81 ? 15.985 19.043 5.003 1.00 82.94 81 GLN A O 1
ATOM 682 N N . ARG A 1 82 ? 17.461 20.051 3.626 1.00 88.00 82 ARG A N 1
ATOM 683 C CA . ARG A 1 82 ? 18.573 20.141 4.573 1.00 88.00 82 ARG A CA 1
ATOM 684 C C . ARG A 1 82 ? 18.888 21.608 4.805 1.00 88.00 82 ARG A C 1
ATOM 686 O O . ARG A 1 82 ? 19.047 22.336 3.829 1.00 88.00 82 ARG A O 1
ATOM 693 N N . TYR A 1 83 ? 18.971 22.020 6.058 1.00 91.00 83 TYR A N 1
ATOM 694 C CA . TYR A 1 83 ? 19.423 23.353 6.439 1.00 91.00 83 TYR A CA 1
ATOM 695 C C . TYR A 1 83 ? 20.215 23.266 7.738 1.00 91.00 83 TYR A C 1
ATOM 697 O O . TYR A 1 83 ? 20.049 22.316 8.499 1.00 91.00 83 TYR A O 1
ATOM 705 N N . PHE A 1 84 ? 21.096 24.232 7.957 1.00 92.62 84 PHE A N 1
ATOM 706 C CA . PHE A 1 84 ? 21.796 24.386 9.224 1.00 92.62 84 PHE A CA 1
ATOM 707 C C . PHE A 1 84 ? 21.020 25.383 10.083 1.00 92.62 84 PHE A C 1
ATOM 709 O O . PHE A 1 84 ? 20.525 26.381 9.551 1.00 92.62 84 PHE A O 1
ATOM 716 N N . ASP A 1 85 ? 20.850 25.093 11.371 1.00 92.62 85 ASP A N 1
ATOM 717 C CA . ASP A 1 85 ? 20.328 26.085 12.313 1.00 92.62 85 ASP A CA 1
ATOM 718 C C . ASP A 1 85 ? 21.393 27.132 12.680 1.00 92.62 85 ASP A C 1
ATOM 720 O O . ASP A 1 85 ? 22.529 27.096 12.201 1.00 92.62 85 ASP A O 1
ATOM 724 N N . SER A 1 86 ? 21.014 28.094 13.523 1.00 90.81 86 SER A N 1
ATOM 725 C CA . SER A 1 86 ? 21.901 29.161 13.999 1.00 90.81 86 SER A CA 1
ATOM 726 C C . SER A 1 86 ? 23.087 28.664 14.831 1.00 90.81 86 SER A C 1
ATOM 728 O O . SER A 1 86 ? 24.041 29.413 15.015 1.00 90.81 86 SER A O 1
ATOM 730 N N . GLU A 1 87 ? 23.040 27.427 15.325 1.00 94.06 87 GLU A N 1
ATOM 731 C CA . GLU A 1 87 ? 24.096 26.789 16.116 1.00 94.06 87 GLU A CA 1
ATOM 732 C C . GLU A 1 87 ? 24.991 25.878 15.252 1.00 94.06 87 GLU A C 1
ATOM 734 O O . GLU A 1 87 ? 25.958 25.300 15.744 1.00 94.06 87 GLU A O 1
ATOM 739 N N . GLY A 1 88 ? 24.707 25.771 13.948 1.00 91.50 88 GLY A N 1
ATOM 740 C CA . GLY A 1 88 ? 25.457 24.938 13.010 1.00 91.50 88 GLY A CA 1
ATOM 741 C C . GLY A 1 88 ? 25.026 23.469 12.986 1.00 91.50 88 GLY A C 1
ATOM 742 O O . GLY A 1 88 ? 25.707 22.650 12.364 1.00 91.50 88 GLY A O 1
ATOM 743 N N . ASN A 1 89 ? 23.896 23.106 13.600 1.00 92.44 89 ASN A N 1
ATOM 744 C CA . ASN A 1 89 ? 23.374 21.743 13.551 1.00 92.44 89 ASN A CA 1
ATOM 745 C C . ASN A 1 89 ? 22.642 21.482 12.229 1.00 92.44 89 ASN A C 1
ATOM 747 O O . ASN A 1 89 ? 21.846 22.297 11.758 1.00 92.44 89 ASN A O 1
ATOM 751 N N . LEU A 1 90 ? 22.863 20.304 11.637 1.00 92.19 90 LEU A N 1
ATOM 752 C CA . LEU A 1 90 ? 22.158 19.875 10.429 1.00 92.19 90 LEU A CA 1
ATOM 753 C C . LEU A 1 90 ? 20.725 19.434 10.759 1.00 92.19 90 LEU A C 1
ATOM 755 O O . LEU A 1 90 ? 20.514 18.382 11.362 1.00 92.19 90 LEU A O 1
ATOM 759 N N . ILE A 1 91 ? 19.739 20.169 10.249 1.00 87.38 91 ILE A N 1
ATOM 760 C CA . ILE A 1 91 ? 18.324 19.808 10.317 1.00 87.38 91 ILE A CA 1
ATOM 761 C C . ILE A 1 91 ? 17.864 19.221 8.980 1.00 87.38 91 ILE A C 1
ATOM 763 O O . ILE A 1 91 ? 18.111 19.768 7.901 1.00 87.38 91 ILE A O 1
ATOM 767 N N . ILE A 1 92 ? 17.160 18.088 9.054 1.00 84.19 92 ILE A N 1
ATOM 768 C CA . ILE A 1 92 ? 16.607 17.376 7.901 1.00 84.19 92 ILE A CA 1
ATOM 769 C C . ILE A 1 92 ? 15.081 17.322 8.029 1.00 84.19 92 ILE A C 1
ATOM 771 O O . ILE A 1 92 ? 14.551 16.611 8.878 1.00 84.19 92 ILE A O 1
ATOM 775 N N . ILE A 1 93 ? 14.365 18.026 7.149 1.00 83.44 93 ILE A N 1
ATOM 776 C CA . ILE A 1 93 ? 12.895 18.048 7.113 1.00 83.44 93 ILE A CA 1
ATOM 777 C C . ILE A 1 93 ? 12.358 17.290 5.901 1.00 83.44 93 ILE A C 1
ATOM 779 O O . ILE A 1 93 ? 12.865 17.413 4.787 1.00 83.44 93 ILE A O 1
ATOM 783 N N . GLN A 1 94 ? 11.261 16.559 6.097 1.00 85.31 94 GLN A N 1
ATOM 784 C CA . GLN A 1 94 ? 10.443 16.004 5.024 1.00 85.31 94 GLN A CA 1
ATOM 785 C C . GLN A 1 94 ? 8.974 16.338 5.274 1.00 85.31 94 GLN A C 1
ATOM 787 O O . GLN A 1 94 ? 8.422 15.984 6.312 1.00 85.31 94 GLN A O 1
ATOM 792 N N . LYS A 1 95 ? 8.325 16.997 4.309 1.00 84.25 95 LYS A N 1
ATOM 793 C CA . LYS A 1 95 ? 6.896 17.300 4.401 1.00 84.25 95 LYS A CA 1
ATOM 794 C C . LYS A 1 95 ? 6.087 16.025 4.209 1.00 84.25 95 LYS A C 1
ATOM 796 O O . LYS A 1 95 ? 6.302 15.282 3.243 1.00 84.25 95 LYS A O 1
ATOM 801 N N . GLN A 1 96 ? 5.136 15.820 5.110 1.00 88.94 96 GLN A N 1
ATOM 802 C CA . GLN A 1 96 ? 4.174 14.732 5.066 1.00 88.94 96 GLN A CA 1
ATOM 803 C C . GLN A 1 96 ? 2.761 15.293 4.961 1.00 88.94 96 GLN A C 1
ATOM 805 O O . GLN A 1 96 ? 2.460 16.362 5.490 1.00 88.94 96 GLN A O 1
ATOM 810 N N . ARG A 1 97 ? 1.915 14.553 4.259 1.00 88.56 97 ARG A N 1
ATOM 811 C CA . ARG A 1 97 ? 0.473 14.740 4.201 1.00 88.56 97 ARG A CA 1
ATOM 812 C C . ARG A 1 97 ? -0.159 13.611 5.008 1.00 88.56 97 ARG A C 1
ATOM 814 O O . ARG A 1 97 ? 0.184 12.460 4.762 1.00 88.56 97 ARG A O 1
ATOM 821 N N . ILE A 1 98 ? -0.999 13.931 5.986 1.00 93.12 98 ILE A N 1
ATOM 822 C CA . ILE A 1 98 ? -1.657 12.934 6.839 1.00 93.12 98 ILE A CA 1
ATOM 823 C C . ILE A 1 98 ? -3.105 12.820 6.386 1.00 93.12 98 ILE A C 1
ATOM 825 O O . ILE A 1 98 ? -3.805 13.826 6.380 1.00 93.12 98 ILE A O 1
ATOM 829 N N . GLU A 1 99 ? -3.529 11.610 6.041 1.00 94.56 99 GLU A N 1
ATOM 830 C CA . GLU A 1 99 ? -4.894 11.308 5.610 1.00 94.56 99 GLU A CA 1
ATOM 831 C C . GLU A 1 99 ? -5.533 10.267 6.525 1.00 94.56 99 GLU A C 1
ATOM 833 O O . GLU A 1 99 ? -4.855 9.362 7.024 1.00 94.56 99 GLU A O 1
ATOM 838 N N . ASP A 1 100 ? -6.845 10.375 6.702 1.00 96.06 100 ASP A N 1
ATOM 839 C CA . ASP A 1 100 ? -7.642 9.429 7.471 1.00 96.06 100 ASP A CA 1
ATOM 840 C C . ASP A 1 100 ? -8.130 8.291 6.565 1.00 96.06 100 ASP A C 1
ATOM 842 O O . ASP A 1 100 ? -8.923 8.483 5.645 1.00 96.06 100 ASP A O 1
ATOM 846 N N . MET A 1 101 ? -7.663 7.072 6.830 1.00 97.25 101 MET A N 1
ATOM 847 C CA . MET A 1 101 ? -8.211 5.867 6.214 1.00 97.25 101 MET A CA 1
ATOM 848 C C . MET A 1 101 ? -9.402 5.406 7.047 1.00 97.25 101 MET A C 1
ATOM 850 O O . MET A 1 101 ? -9.224 4.943 8.172 1.00 97.25 101 MET A O 1
ATOM 854 N N . ASN A 1 102 ? -10.610 5.539 6.503 1.00 97.00 102 ASN A N 1
ATOM 855 C CA . ASN A 1 102 ? -11.856 5.264 7.230 1.00 97.00 102 ASN A CA 1
ATOM 856 C C . ASN A 1 102 ? -12.239 3.776 7.288 1.00 97.00 102 ASN A C 1
ATOM 858 O O . ASN A 1 102 ? -13.063 3.393 8.114 1.00 97.00 102 ASN A O 1
ATOM 862 N N . THR A 1 103 ? -11.658 2.937 6.428 1.00 97.75 103 THR A N 1
ATOM 863 C CA . THR A 1 103 ? -11.999 1.511 6.318 1.00 97.75 103 THR A CA 1
ATOM 864 C C . THR A 1 103 ? -10.743 0.641 6.193 1.00 97.75 103 THR A C 1
ATOM 866 O O . THR A 1 103 ? -9.690 1.130 5.750 1.00 97.75 103 THR A O 1
ATOM 869 N N . PRO A 1 104 ? -10.811 -0.652 6.569 1.00 97.81 104 PRO A N 1
ATOM 870 C CA . PRO A 1 104 ? -9.704 -1.582 6.361 1.00 97.81 104 PRO A CA 1
ATOM 871 C C . PRO A 1 104 ? -9.322 -1.739 4.886 1.00 97.81 104 PRO A C 1
ATOM 873 O O . PRO A 1 104 ? -8.139 -1.894 4.580 1.00 97.81 104 PRO A O 1
ATOM 876 N N . GLU A 1 105 ? -10.289 -1.661 3.975 1.00 98.31 105 GLU A N 1
ATOM 877 C CA . GLU A 1 105 ? -10.086 -1.727 2.529 1.00 98.31 105 GLU A CA 1
ATOM 878 C C . GLU A 1 105 ? -9.248 -0.545 2.035 1.00 98.31 105 GLU A C 1
ATOM 880 O O . GLU A 1 105 ? -8.260 -0.751 1.330 1.00 98.31 105 GLU A O 1
ATOM 885 N N . HIS A 1 106 ? -9.579 0.684 2.451 1.00 97.94 106 HIS A N 1
ATOM 886 C CA . HIS A 1 106 ? -8.821 1.881 2.070 1.00 97.94 106 HIS A CA 1
ATOM 887 C C . HIS A 1 106 ? -7.401 1.856 2.639 1.00 97.94 106 HIS A C 1
ATOM 889 O O . HIS A 1 106 ? -6.447 2.205 1.944 1.00 97.94 106 HIS A O 1
ATOM 895 N N . LEU A 1 107 ? -7.236 1.377 3.877 1.00 98.19 107 LEU A N 1
ATOM 896 C CA . LEU A 1 107 ? -5.916 1.217 4.483 1.00 98.19 107 LEU A CA 1
ATOM 897 C C . LEU A 1 107 ? -5.063 0.176 3.741 1.00 98.19 107 LEU A C 1
ATOM 899 O O . LEU A 1 107 ? -3.885 0.420 3.475 1.00 98.19 107 LEU A O 1
ATOM 903 N N . LEU A 1 108 ? -5.642 -0.977 3.391 1.00 98.38 108 LEU A N 1
ATOM 904 C CA . LEU A 1 108 ? -4.959 -1.996 2.589 1.00 98.38 108 LEU A CA 1
ATOM 905 C C . LEU A 1 108 ? -4.594 -1.467 1.207 1.00 98.38 108 LEU A C 1
ATOM 9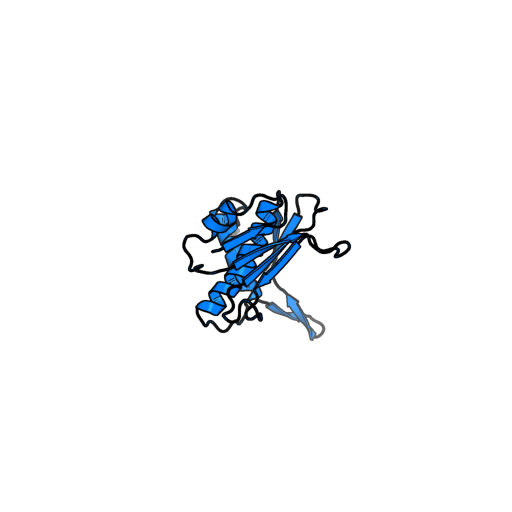07 O O . LEU A 1 108 ? -3.473 -1.700 0.759 1.00 98.38 108 LEU A O 1
ATOM 911 N N . LEU A 1 109 ? -5.504 -0.738 0.562 1.00 98.50 109 LEU A N 1
ATOM 912 C CA . LEU A 1 109 ? -5.265 -0.131 -0.739 1.00 98.50 109 LEU A CA 1
ATOM 913 C C . LEU A 1 109 ? -4.113 0.879 -0.684 1.00 98.50 109 LEU A C 1
ATOM 915 O O . LEU A 1 109 ? -3.211 0.813 -1.514 1.00 98.50 109 LEU A O 1
ATOM 919 N N . ALA A 1 110 ? -4.090 1.774 0.306 1.00 97.94 110 ALA A N 1
ATOM 920 C CA . ALA A 1 110 ? -3.020 2.759 0.455 1.00 97.94 110 ALA A CA 1
ATOM 921 C C . ALA A 1 110 ? -1.634 2.097 0.539 1.00 97.94 110 ALA A C 1
ATOM 923 O O . ALA A 1 110 ? -0.681 2.520 -0.119 1.00 97.94 110 ALA A O 1
ATOM 924 N N . ILE A 1 111 ? -1.534 1.018 1.317 1.00 98.06 111 ILE A N 1
ATOM 925 C CA . ILE A 1 111 ? -0.293 0.257 1.492 1.00 98.06 111 ILE A CA 1
ATOM 926 C C . ILE A 1 111 ? 0.041 -0.531 0.229 1.00 98.06 111 ILE A C 1
ATOM 928 O O . ILE A 1 111 ? 1.195 -0.554 -0.191 1.00 98.06 111 ILE A O 1
ATOM 932 N N . PHE A 1 112 ? -0.959 -1.148 -0.399 1.00 98.56 112 PHE A N 1
ATOM 933 C CA . PHE A 1 112 ? -0.789 -1.836 -1.671 1.00 98.56 112 PHE A CA 1
ATOM 934 C C . PHE A 1 112 ? -0.206 -0.911 -2.729 1.00 98.56 112 PHE A C 1
ATOM 936 O O . PHE A 1 112 ? 0.799 -1.268 -3.327 1.00 98.56 112 PHE A O 1
ATOM 943 N N . LEU A 1 113 ? -0.779 0.276 -2.924 1.00 98.25 113 LEU A N 1
ATOM 944 C CA . LEU A 1 113 ? -0.329 1.225 -3.938 1.00 98.25 113 LEU A CA 1
ATOM 945 C C . LEU A 1 113 ? 1.115 1.682 -3.693 1.00 98.25 113 LEU A C 1
ATOM 947 O O . LEU A 1 113 ? 1.891 1.807 -4.641 1.00 98.25 113 LEU A O 1
ATOM 951 N N . HIS A 1 114 ? 1.505 1.868 -2.429 1.00 97.25 114 HIS A N 1
ATOM 952 C CA . HIS A 1 114 ? 2.896 2.152 -2.080 1.00 97.25 114 HIS A CA 1
ATOM 953 C C . HIS A 1 114 ? 3.825 1.012 -2.529 1.00 97.25 114 HIS A C 1
ATOM 955 O O . HIS A 1 114 ? 4.811 1.246 -3.228 1.00 97.25 114 HIS A O 1
ATOM 961 N N . GLU A 1 115 ? 3.508 -0.234 -2.166 1.00 97.31 115 GLU A N 1
ATOM 962 C CA . GLU A 1 115 ? 4.319 -1.395 -2.556 1.00 97.31 115 GLU A CA 1
ATOM 963 C C . GLU A 1 115 ? 4.288 -1.653 -4.066 1.00 97.31 115 GLU A C 1
ATOM 965 O O . GLU A 1 115 ? 5.298 -2.032 -4.662 1.00 97.31 115 GLU A O 1
ATOM 970 N N . PHE A 1 116 ? 3.149 -1.398 -4.704 1.00 97.19 116 PHE A N 1
ATOM 971 C CA . PHE A 1 116 ? 2.957 -1.532 -6.139 1.00 97.19 116 PHE A CA 1
ATOM 972 C C . PHE A 1 116 ? 3.854 -0.561 -6.905 1.00 97.19 116 PHE A C 1
ATOM 974 O O . PHE A 1 116 ? 4.472 -0.949 -7.891 1.00 97.19 116 PHE A O 1
ATOM 981 N N . SER A 1 117 ? 4.049 0.663 -6.403 1.00 95.69 117 SER A N 1
ATOM 982 C CA . SER A 1 117 ? 5.029 1.584 -6.984 1.00 95.69 117 SER A CA 1
ATOM 983 C C . SER A 1 117 ? 6.458 1.024 -6.963 1.00 95.69 117 SER A C 1
ATOM 985 O O . SER A 1 117 ? 7.212 1.289 -7.899 1.00 95.69 117 SER A O 1
ATOM 987 N N . HIS A 1 118 ? 6.857 0.266 -5.931 1.00 93.81 118 HIS A N 1
ATOM 988 C CA . HIS A 1 118 ? 8.182 -0.378 -5.907 1.00 93.81 118 HIS A CA 1
ATOM 989 C C . HIS A 1 118 ? 8.271 -1.542 -6.890 1.00 93.81 118 HIS A C 1
ATOM 991 O O . HIS A 1 118 ? 9.337 -1.779 -7.464 1.00 93.81 118 HIS A O 1
ATOM 997 N N . TYR A 1 119 ? 7.166 -2.263 -7.078 1.00 94.25 119 TYR A N 1
ATOM 998 C CA . TYR A 1 119 ? 7.052 -3.300 -8.095 1.00 94.25 119 TYR A CA 1
ATOM 999 C C . TYR A 1 119 ? 7.203 -2.716 -9.506 1.00 94.25 119 TYR A C 1
ATOM 1001 O O . TYR A 1 119 ? 8.036 -3.216 -10.262 1.00 94.25 119 TYR A O 1
ATOM 1009 N N . LEU A 1 120 ? 6.509 -1.615 -9.820 1.00 93.88 120 LEU A N 1
ATOM 1010 C CA . LEU A 1 120 ? 6.657 -0.904 -11.095 1.00 93.88 120 LEU A CA 1
ATOM 1011 C C . LEU A 1 120 ? 8.111 -0.485 -11.342 1.00 93.88 120 LEU A C 1
ATOM 1013 O O . LEU A 1 120 ? 8.679 -0.794 -12.385 1.00 93.88 120 LEU A O 1
ATOM 1017 N N . ASP A 1 121 ? 8.759 0.116 -10.339 1.00 91.44 121 ASP A N 1
ATOM 1018 C CA . ASP A 1 121 ? 10.174 0.487 -10.439 1.00 91.44 121 ASP A CA 1
ATOM 1019 C C . ASP A 1 121 ? 11.081 -0.711 -10.747 1.00 91.44 121 ASP A C 1
ATOM 1021 O O . ASP A 1 121 ? 12.079 -0.562 -11.456 1.00 91.44 121 ASP A O 1
ATOM 1025 N N . HIS A 1 122 ? 10.770 -1.895 -10.208 1.00 89.75 122 HIS A N 1
ATOM 1026 C CA . HIS A 1 122 ? 11.549 -3.095 -10.490 1.00 89.75 122 HIS A CA 1
ATOM 1027 C C . HIS A 1 122 ? 11.360 -3.575 -11.928 1.00 89.75 122 HIS A C 1
ATOM 1029 O O . HIS A 1 122 ? 12.363 -3.788 -12.607 1.00 89.75 122 HIS A O 1
ATOM 1035 N N . ILE A 1 123 ? 10.118 -3.721 -12.396 1.00 90.56 123 ILE A N 1
ATOM 1036 C CA . ILE A 1 123 ? 9.855 -4.245 -13.745 1.00 90.56 123 ILE A CA 1
ATOM 1037 C C . ILE A 1 123 ? 10.291 -3.270 -14.847 1.00 90.56 123 ILE A C 1
ATOM 1039 O O . ILE A 1 123 ? 10.650 -3.700 -15.936 1.00 90.56 123 ILE A O 1
ATOM 1043 N N . GLU A 1 124 ? 10.341 -1.969 -14.553 1.00 90.12 124 GLU A N 1
ATOM 1044 C CA . GLU A 1 124 ? 10.839 -0.936 -15.469 1.00 90.12 124 GLU A CA 1
ATOM 1045 C C . GLU A 1 124 ? 12.368 -0.740 -15.395 1.00 90.12 124 GLU A C 1
ATOM 1047 O O . GLU A 1 124 ? 12.911 0.140 -16.064 1.00 90.12 124 GLU A O 1
ATOM 1052 N N . GLY A 1 125 ? 13.078 -1.495 -14.547 1.00 86.88 125 GLY A N 1
ATOM 1053 C CA . GLY A 1 125 ? 14.534 -1.386 -14.395 1.00 86.88 125 GLY A CA 1
ATOM 1054 C C . GLY A 1 125 ? 15.016 -0.052 -13.804 1.00 86.88 125 GLY A C 1
ATOM 1055 O O . GLY A 1 125 ? 16.170 0.336 -13.996 1.00 86.88 125 GLY A O 1
ATOM 1056 N N . ARG A 1 126 ? 14.162 0.683 -13.080 1.00 84.44 126 ARG A N 1
ATOM 1057 C CA . ARG A 1 126 ? 14.494 2.015 -12.553 1.00 84.44 126 ARG A CA 1
ATOM 1058 C C . ARG A 1 126 ? 15.343 1.916 -11.283 1.00 84.44 126 ARG A C 1
ATOM 1060 O O . ARG A 1 126 ? 14.985 1.255 -10.303 1.00 84.44 126 ARG A O 1
ATOM 1067 N N . ASN A 1 127 ? 16.470 2.634 -11.263 1.00 67.94 127 ASN A N 1
ATOM 1068 C CA . ASN A 1 127 ? 17.325 2.741 -10.079 1.00 67.94 127 ASN A CA 1
ATOM 1069 C C . ASN A 1 127 ? 16.835 3.862 -9.148 1.00 67.94 127 ASN A C 1
ATOM 1071 O O . ASN A 1 127 ? 16.755 5.034 -9.516 1.00 67.94 127 ASN A O 1
ATOM 1075 N N . GLY A 1 128 ? 16.449 3.475 -7.932 1.00 57.28 128 GLY A N 1
ATOM 1076 C CA . GLY A 1 128 ? 15.592 4.292 -7.079 1.00 57.28 128 GLY A CA 1
ATOM 1077 C C . GLY A 1 128 ? 16.327 5.208 -6.111 1.00 57.28 128 GLY A C 1
ATOM 1078 O O . GLY A 1 128 ? 16.490 4.886 -4.933 1.00 57.28 128 GLY A O 1
ATOM 1079 N N . ASN A 1 129 ? 16.633 6.411 -6.582 1.00 52.94 129 ASN A N 1
ATOM 1080 C CA . ASN A 1 129 ? 16.723 7.562 -5.694 1.00 52.94 129 ASN A CA 1
ATOM 1081 C C . ASN A 1 129 ? 15.293 7.997 -5.319 1.00 52.94 129 ASN A C 1
ATOM 1083 O O . ASN A 1 129 ? 14.450 8.190 -6.190 1.00 52.94 129 ASN A O 1
ATOM 1087 N N . TYR A 1 130 ? 15.011 8.155 -4.020 1.00 63.66 130 TYR A N 1
ATOM 1088 C CA . TYR A 1 130 ? 13.704 8.577 -3.474 1.00 63.66 130 TYR A CA 1
ATOM 1089 C C . TYR A 1 130 ? 12.528 7.592 -3.646 1.00 63.66 130 TYR A C 1
ATOM 1091 O O . TYR A 1 130 ? 11.381 8.033 -3.742 1.00 63.66 130 TYR A O 1
ATOM 1099 N N . LYS A 1 131 ? 12.784 6.273 -3.601 1.00 81.31 131 LYS A N 1
ATOM 1100 C CA . LYS A 1 131 ? 11.751 5.214 -3.717 1.00 81.31 131 LYS A CA 1
ATOM 1101 C C . LYS A 1 131 ? 10.525 5.466 -2.838 1.00 81.31 131 LYS A C 1
ATOM 1103 O O . LYS A 1 131 ? 9.400 5.402 -3.303 1.00 81.31 131 LYS A O 1
ATOM 1108 N N . GLN A 1 132 ? 10.754 5.827 -1.577 1.00 84.81 132 GLN A N 1
ATOM 1109 C CA . GLN A 1 132 ? 9.689 6.032 -0.590 1.00 84.81 132 GLN A CA 1
ATOM 1110 C C . GLN A 1 132 ? 8.802 7.243 -0.921 1.00 84.81 132 GLN A C 1
ATOM 1112 O O . GLN A 1 132 ? 7.587 7.129 -0.947 1.00 84.81 132 GLN A O 1
ATOM 1117 N N . THR A 1 133 ? 9.398 8.395 -1.244 1.00 87.44 133 THR A N 1
ATOM 1118 C CA . THR A 1 133 ? 8.637 9.596 -1.632 1.00 87.44 133 THR A CA 1
ATOM 1119 C C . THR A 1 133 ? 7.906 9.404 -2.959 1.00 87.44 133 THR A C 1
ATOM 1121 O O . THR A 1 133 ? 6.812 9.928 -3.132 1.00 87.44 133 THR A O 1
ATOM 1124 N N . LYS A 1 134 ? 8.499 8.681 -3.917 1.00 90.12 134 LYS A N 1
ATOM 1125 C CA . LYS A 1 134 ? 7.830 8.353 -5.181 1.00 90.12 134 LYS A CA 1
ATOM 1126 C C . LYS A 1 134 ? 6.621 7.448 -4.936 1.00 90.12 134 LYS A C 1
ATOM 1128 O O . LYS A 1 134 ? 5.542 7.771 -5.420 1.00 90.12 134 LYS A O 1
ATOM 1133 N N . ALA A 1 135 ? 6.801 6.388 -4.152 1.00 93.31 135 ALA A N 1
ATOM 1134 C CA . ALA A 1 135 ? 5.739 5.456 -3.799 1.00 93.31 135 ALA A CA 1
ATOM 1135 C C . ALA A 1 135 ? 4.588 6.138 -3.051 1.00 93.31 135 ALA A C 1
ATOM 1137 O O . ALA A 1 135 ? 3.433 5.960 -3.422 1.00 93.31 135 ALA A O 1
ATOM 1138 N N . ASP A 1 136 ? 4.891 7.005 -2.081 1.00 94.12 136 ASP A N 1
ATOM 1139 C CA . ASP A 1 136 ? 3.864 7.767 -1.363 1.00 94.12 136 ASP A CA 1
ATOM 1140 C C . ASP A 1 136 ? 3.099 8.726 -2.281 1.00 94.12 136 ASP A C 1
ATOM 1142 O O . ASP A 1 136 ? 1.882 8.856 -2.166 1.00 94.12 136 ASP A O 1
ATOM 1146 N N . LYS A 1 137 ? 3.788 9.383 -3.223 1.00 92.81 137 LYS A N 1
ATOM 1147 C CA . LYS A 1 137 ? 3.135 10.239 -4.224 1.00 92.81 137 LYS A CA 1
ATOM 1148 C C . LYS A 1 137 ? 2.250 9.446 -5.173 1.00 92.81 137 LYS A C 1
ATOM 1150 O O . LYS A 1 137 ? 1.169 9.917 -5.507 1.00 92.81 137 LYS A O 1
ATOM 1155 N N . PHE A 1 138 ? 2.714 8.279 -5.614 1.00 94.44 138 PHE A N 1
ATOM 1156 C CA . PHE A 1 138 ? 1.933 7.379 -6.454 1.00 94.44 138 PHE A CA 1
ATOM 1157 C C . PHE A 1 138 ? 0.665 6.929 -5.723 1.00 94.44 138 PHE A C 1
ATOM 1159 O O . PHE A 1 138 ? -0.431 7.100 -6.249 1.00 94.44 138 PHE A O 1
ATOM 1166 N N . ALA A 1 139 ? 0.808 6.450 -4.485 1.00 96.31 139 ALA A N 1
ATOM 1167 C CA . ALA A 1 139 ? -0.314 6.014 -3.667 1.00 96.31 139 ALA A CA 1
ATOM 1168 C C . ALA A 1 139 ? -1.324 7.141 -3.427 1.00 96.31 139 ALA A C 1
ATOM 1170 O O . ALA A 1 139 ? -2.509 6.953 -3.685 1.00 96.31 139 ALA A O 1
ATOM 1171 N N . ALA A 1 140 ? -0.864 8.330 -3.025 1.00 94.69 140 ALA A N 1
ATOM 1172 C CA . ALA A 1 140 ? -1.743 9.479 -2.833 1.00 94.69 140 ALA A CA 1
ATOM 1173 C C . ALA A 1 140 ? -2.493 9.855 -4.125 1.00 94.69 140 ALA A C 1
ATOM 1175 O O . ALA A 1 140 ? -3.705 10.034 -4.094 1.00 94.69 140 ALA A O 1
ATOM 1176 N N . ALA A 1 141 ? -1.808 9.911 -5.272 1.00 93.94 141 ALA A N 1
ATOM 1177 C CA . ALA A 1 141 ? -2.441 10.259 -6.544 1.00 93.94 141 ALA A CA 1
ATOM 1178 C C . ALA A 1 141 ? -3.517 9.245 -6.974 1.00 93.94 141 ALA A C 1
ATOM 1180 O O . ALA A 1 141 ? -4.570 9.646 -7.464 1.00 93.94 141 ALA A O 1
ATOM 1181 N N . GLN A 1 142 ? -3.276 7.947 -6.776 1.00 96.44 142 GLN A N 1
ATOM 1182 C CA . GLN A 1 142 ? -4.262 6.903 -7.074 1.00 96.44 142 GLN A CA 1
ATOM 1183 C C . GLN A 1 142 ? -5.468 6.973 -6.124 1.00 96.44 142 GLN A C 1
ATOM 1185 O O . GLN A 1 142 ? -6.612 6.921 -6.570 1.00 96.44 142 GLN A O 1
ATOM 1190 N N . LEU A 1 143 ? -5.242 7.191 -4.824 1.00 96.25 143 LEU A N 1
ATOM 1191 C CA . LEU A 1 143 ? -6.327 7.385 -3.854 1.00 96.25 143 LEU A CA 1
ATOM 1192 C C . LEU A 1 143 ? -7.171 8.637 -4.162 1.00 96.25 143 LEU A C 1
ATOM 1194 O O . LEU A 1 143 ? -8.389 8.603 -4.003 1.00 96.25 143 LEU A O 1
ATOM 1198 N N . GLU A 1 144 ? -6.549 9.722 -4.637 1.00 94.88 144 GLU A N 1
ATOM 1199 C CA . GLU A 1 144 ? -7.249 10.931 -5.101 1.00 94.88 144 GLU A CA 1
ATOM 1200 C C . GLU A 1 144 ? -8.098 10.669 -6.350 1.00 94.88 144 GLU A C 1
ATOM 1202 O O . GLU A 1 144 ? -9.203 11.198 -6.470 1.00 94.88 144 GLU A O 1
ATOM 1207 N N . GLN A 1 145 ? -7.590 9.880 -7.303 1.00 94.31 145 GLN A N 1
ATOM 1208 C CA . GLN A 1 145 ? -8.328 9.509 -8.516 1.00 94.31 145 GLN A CA 1
ATOM 1209 C C . GLN A 1 145 ? -9.569 8.674 -8.192 1.00 94.31 145 GLN A C 1
ATOM 1211 O O . GLN A 1 145 ? -10.607 8.862 -8.821 1.00 94.31 145 GLN A O 1
ATOM 1216 N N . LEU A 1 146 ? -9.474 7.815 -7.177 1.00 94.56 146 LEU A N 1
ATOM 1217 C CA . LEU A 1 146 ? -10.576 6.992 -6.680 1.00 94.56 146 LEU A CA 1
ATOM 1218 C C . LEU A 1 146 ? -11.535 7.751 -5.744 1.00 94.56 146 LEU A C 1
ATOM 1220 O O . LEU A 1 146 ? -12.522 7.175 -5.297 1.00 94.56 146 LEU A O 1
ATOM 1224 N N . GLY A 1 147 ? -11.255 9.020 -5.420 1.00 94.75 147 GLY A N 1
ATOM 1225 C CA . GLY A 1 147 ? -12.074 9.824 -4.506 1.00 94.75 147 GLY A CA 1
ATOM 1226 C C . GLY A 1 147 ? -12.012 9.377 -3.040 1.00 94.75 147 GLY A C 1
ATOM 1227 O O . GLY A 1 147 ? -12.879 9.746 -2.256 1.00 94.75 147 GLY A O 1
ATOM 1228 N N . ILE A 1 148 ? -11.002 8.584 -2.665 1.00 94.75 148 ILE A N 1
ATOM 1229 C CA . ILE A 1 148 ? -10.820 8.075 -1.296 1.00 94.75 148 ILE A CA 1
ATOM 1230 C C . ILE A 1 148 ? -10.197 9.141 -0.391 1.00 94.75 148 ILE A C 1
ATOM 1232 O O . ILE A 1 148 ? -10.531 9.218 0.789 1.00 94.75 148 ILE A O 1
ATOM 1236 N N . ILE A 1 149 ? -9.299 9.959 -0.945 1.00 93.19 149 ILE A N 1
ATOM 1237 C CA . ILE A 1 149 ? -8.733 11.133 -0.273 1.00 93.19 149 ILE A CA 1
ATOM 1238 C C . ILE A 1 149 ? -8.958 12.381 -1.122 1.00 93.19 149 ILE A C 1
ATOM 1240 O O . ILE A 1 149 ? -9.069 12.308 -2.348 1.00 93.19 149 ILE A O 1
ATOM 1244 N N . GLU A 1 150 ? -8.995 13.546 -0.482 1.00 88.44 150 GLU A N 1
ATOM 1245 C CA . GLU A 1 150 ? -9.219 14.803 -1.193 1.00 88.44 150 GLU A CA 1
ATOM 1246 C C . GLU A 1 150 ? -8.005 15.196 -2.041 1.00 88.44 150 GLU A C 1
ATOM 1248 O O . GLU A 1 150 ? -6.855 14.935 -1.687 1.00 88.44 150 GLU A O 1
ATOM 1253 N N . LYS A 1 151 ? -8.226 15.896 -3.156 1.00 82.44 151 LYS A N 1
ATOM 1254 C CA . LYS A 1 151 ? -7.117 16.579 -3.829 1.00 82.44 151 LYS A CA 1
ATOM 1255 C C . LYS A 1 151 ? -6.675 17.752 -2.959 1.00 82.44 151 LYS A C 1
ATOM 1257 O O . LYS A 1 151 ? -7.532 18.498 -2.484 1.00 82.44 151 LYS A O 1
ATOM 1262 N N . PRO A 1 152 ? -5.364 17.978 -2.778 1.00 71.94 152 PRO A N 1
ATOM 1263 C CA . PRO A 1 152 ? -4.902 19.116 -2.010 1.00 71.94 152 PRO A CA 1
ATOM 1264 C C . PRO A 1 152 ? -5.419 20.372 -2.705 1.00 71.94 152 PRO A C 1
ATOM 1266 O O . PRO A 1 152 ? -5.112 20.614 -3.879 1.00 71.94 152 PRO A O 1
ATOM 1269 N N . SER A 1 153 ? -6.236 21.159 -1.999 1.00 63.91 153 SER A N 1
ATOM 1270 C CA . SER A 1 153 ? -6.735 22.405 -2.560 1.00 63.91 153 SER A CA 1
ATOM 1271 C C . SER A 1 153 ? -5.523 23.251 -2.943 1.00 63.91 153 SER A C 1
ATOM 1273 O O . SER A 1 153 ? -4.623 23.513 -2.134 1.00 63.91 153 SER A O 1
ATOM 1275 N N . ARG A 1 154 ? -5.442 23.652 -4.218 1.00 55.91 154 ARG A N 1
ATOM 1276 C CA . ARG A 1 154 ? -4.535 24.732 -4.600 1.00 55.91 154 ARG A CA 1
ATOM 1277 C C . ARG A 1 154 ? -5.038 25.933 -3.815 1.00 55.91 154 ARG A C 1
ATOM 1279 O O . ARG A 1 154 ? -5.996 26.563 -4.248 1.00 55.91 154 ARG A O 1
ATOM 1286 N N . ARG A 1 155 ? -4.445 26.227 -2.652 1.00 48.28 155 ARG A N 1
ATOM 1287 C CA . ARG A 1 155 ? -4.639 27.520 -1.992 1.00 48.28 155 ARG A CA 1
ATOM 1288 C C . ARG A 1 155 ? -4.443 28.557 -3.087 1.00 48.28 155 ARG A C 1
ATOM 1290 O O . ARG A 1 155 ? -3.338 28.668 -3.624 1.00 48.28 155 ARG A O 1
ATOM 1297 N N . ALA A 1 156 ? -5.522 29.245 -3.460 1.00 43.81 156 ALA A N 1
ATOM 1298 C CA . ALA A 1 156 ? -5.435 30.428 -4.287 1.00 43.81 156 ALA A CA 1
ATOM 1299 C C . ALA A 1 156 ? -4.336 31.277 -3.653 1.00 43.81 156 ALA A C 1
ATOM 1301 O O . ALA A 1 156 ? -4.386 31.555 -2.450 1.00 43.81 156 ALA A O 1
ATOM 1302 N N . LYS A 1 157 ? -3.282 31.584 -4.417 1.00 43.25 157 LYS A N 1
ATOM 1303 C CA . LYS A 1 157 ? -2.313 32.589 -3.997 1.00 43.25 157 LYS A CA 1
ATOM 1304 C C . LYS A 1 157 ? -3.152 33.826 -3.697 1.00 43.25 157 LYS A C 1
ATOM 1306 O O . LYS A 1 157 ? -3.629 34.454 -4.637 1.00 43.25 157 LYS A O 1
ATOM 1311 N N . LYS A 1 158 ? -3.381 34.146 -2.418 1.00 43.47 158 LYS A N 1
ATOM 1312 C CA . LYS A 1 158 ? -3.787 35.497 -2.046 1.00 43.47 158 LYS A CA 1
ATOM 1313 C C . LYS A 1 158 ? -2.693 36.378 -2.633 1.00 43.47 158 LYS A C 1
ATOM 1315 O O . LYS A 1 158 ? -1.540 36.281 -2.210 1.00 43.47 158 LYS A O 1
ATOM 1320 N N . GLN A 1 159 ? -3.030 37.110 -3.692 1.00 44.09 159 GLN A N 1
ATOM 1321 C CA . GLN A 1 159 ? -2.203 38.213 -4.147 1.00 44.09 159 GLN A CA 1
ATOM 1322 C C . GLN A 1 159 ? -1.969 39.089 -2.911 1.00 44.09 159 GLN A C 1
ATOM 1324 O O . GLN A 1 159 ? -2.928 39.325 -2.170 1.00 44.09 159 GLN A O 1
ATOM 1329 N N . PRO A 1 160 ? -0.728 39.492 -2.606 1.00 45.84 160 PRO A N 1
ATOM 1330 C CA . PRO A 1 160 ? -0.528 40.491 -1.575 1.00 45.84 160 PRO A CA 1
ATOM 1331 C C . PRO A 1 160 ? -1.301 41.735 -2.014 1.00 45.84 160 PRO A C 1
ATOM 1333 O O . PRO A 1 160 ? -1.045 42.270 -3.093 1.00 45.84 160 PRO A O 1
ATOM 1336 N N . GLU A 1 161 ? -2.287 42.137 -1.212 1.00 43.84 161 GLU A N 1
ATOM 1337 C CA . GLU A 1 161 ? -2.957 43.422 -1.366 1.00 43.84 161 GLU A CA 1
ATOM 1338 C C . GLU A 1 161 ? -1.868 44.491 -1.393 1.00 43.84 161 GLU A C 1
ATOM 1340 O O . GLU A 1 161 ? -1.090 44.646 -0.445 1.00 43.84 161 GLU A O 1
ATOM 1345 N N . ALA A 1 162 ? -1.765 45.173 -2.532 1.00 48.38 162 ALA A N 1
ATOM 1346 C CA . ALA A 1 162 ? -0.941 46.350 -2.661 1.00 48.38 162 ALA A CA 1
ATOM 1347 C C . ALA A 1 162 ? -1.435 47.346 -1.611 1.00 48.38 162 ALA A C 1
ATOM 1349 O O . ALA A 1 162 ? -2.552 47.852 -1.705 1.00 48.38 162 ALA A O 1
ATOM 1350 N N . LYS A 1 163 ? -0.612 47.608 -0.592 1.00 48.47 163 LYS A N 1
ATOM 1351 C CA . LYS A 1 163 ? -0.813 48.765 0.273 1.00 48.47 163 LYS A CA 1
ATOM 1352 C C . LYS A 1 163 ? -0.71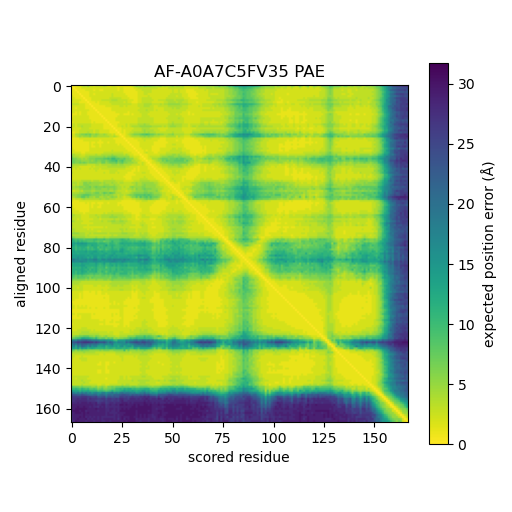9 49.994 -0.624 1.00 48.47 163 LYS A C 1
ATOM 1354 O O . LYS A 1 163 ? 0.374 50.379 -1.031 1.00 48.47 163 LYS A O 1
ATOM 1359 N N . SER A 1 164 ? -1.870 50.564 -0.962 1.00 44.50 164 SER A N 1
ATOM 1360 C CA . SER A 1 164 ? -1.967 51.894 -1.539 1.00 44.50 164 SER A CA 1
ATOM 1361 C C . SER A 1 164 ? -1.383 52.868 -0.523 1.00 44.50 164 SER A C 1
ATOM 1363 O O . SER A 1 164 ? -1.973 53.113 0.530 1.00 44.50 164 SER A O 1
ATOM 1365 N N . ALA A 1 165 ? -0.191 53.378 -0.820 1.00 50.91 165 ALA A N 1
ATOM 1366 C CA . ALA A 1 165 ? 0.292 54.597 -0.206 1.00 50.91 165 ALA A CA 1
ATOM 1367 C C . ALA A 1 165 ? -0.705 55.703 -0.571 1.00 50.91 165 ALA A C 1
ATOM 1369 O O . ALA A 1 165 ? -0.918 55.982 -1.752 1.00 50.91 165 ALA A O 1
ATOM 1370 N N . HIS A 1 166 ? -1.360 56.267 0.438 1.00 48.62 166 HIS A N 1
ATOM 1371 C CA . HIS A 1 166 ? -2.063 57.533 0.299 1.00 48.62 166 HIS A CA 1
ATOM 1372 C C . HIS A 1 166 ? -1.165 58.669 0.816 1.00 48.62 166 HIS A C 1
ATOM 1374 O O . HIS A 1 166 ? -0.306 58.398 1.658 1.00 48.62 166 HIS A O 1
ATOM 1380 N N . PRO A 1 167 ? -1.310 59.861 0.209 1.00 56.50 167 PRO A N 1
ATOM 1381 C CA . PRO A 1 167 ? -0.282 60.900 0.096 1.00 56.50 167 PRO A CA 1
ATOM 1382 C C . PRO A 1 167 ? 0.091 61.598 1.403 1.00 56.50 167 PRO A C 1
ATOM 1384 O O . PRO A 1 167 ? -0.771 61.679 2.306 1.00 56.50 167 PRO A O 1
#

Foldseek 3Di:
DAEAEPDPDPQPVVLCVLQVVHDQPLQYEYEEADPPPPPDQWAKDQDCDDPVCRNRRYMYIYGHPPDDFFDKDKFFQDDWDWDADPVRDIDTDTDIDIDTQGDPNLVRQLNSQLSVLVSRCSVVVHDDDPSRNSSSVRSVVSCCVVVVTPDPPPPDPPDPPPPPDDD

Solvent-accessible surface area (backbone atoms only — not comparable to full-atom values): 9913 Å² total; per-residue (Å²): 91,48,79,47,73,71,57,94,74,88,37,66,69,59,55,49,64,72,44,69,94,51,98,41,79,74,28,34,37,37,38,36,61,48,65,88,89,65,87,54,64,55,50,61,43,58,36,69,58,42,96,92,36,64,84,30,38,38,36,43,40,27,38,32,90,82,62,68,71,61,41,81,45,77,30,36,75,40,72,79,44,77,47,64,49,99,87,68,49,83,44,77,46,61,51,64,47,76,44,68,28,70,44,74,50,54,45,51,44,48,39,47,37,28,30,47,42,55,44,51,34,56,80,70,69,54,84,72,80,60,52,66,38,50,12,26,44,50,19,50,54,50,35,34,73,70,65,72,42,79,72,82,75,77,72,73,77,74,70,78,77,76,78,76,82,75,135

Nearest PDB structures (foldseek):
  4tw1-assembly1_C  TM=3.627E-01  e=2.399E+00  Staphylococcus aureus subsp. aureus USA300_TCH1516
  7nsg-assembly1_A  TM=2.502E-01  e=3.533E+00  Homo sapiens

pLDDT: mean 88.36, std 14.36, range [43.25, 98.56]

Secondary structure (DSSP, 8-state):
-EEEE-SS---HHHHHHHTTTS--TT-EEEEEEPPTT---SEEEEEES--SS-TTS-EEEEEE-TTPPSSEEEEEE-SPPEEEE-TTS-EEEE--EEEEEE-SHHHHHHHHHHHHHHHHHHHHTT---TTHHHHHHHHHHHHHHHTTSSPPPP-----PPP------

Radius of gyration: 19.84 Å; Cα contacts (8 Å, |Δi|>4): 255; chains: 1; bounding box: 39×80×36 Å